Protein AF-A0A9E1IM12-F1 (afdb_monomer)

Foldseek 3Di:
DDQQADWDWDWDKDWDQADPPPDPNDPVRIDIDTDTDGHGQSRDADDDPPLDCDDPDVVVNVVSVCCCVPPVVVVVVVSVVSVHHD

Sequence (86 aa):
MAESQGILDIAARYYRVYTDADTPCDEENFHFVERQLPLPVAQTALVLVDVWATHYIDSWLKRAAAITAEKILPLTPALRAAGLFV

Mean predicted aligned error: 4.86 Å

Secondary structure (DSSP, 8-state):
-PPP--EEEEEEEEEE-S--TTS---GGG-EEEEEEEEEEGGG-B----S--S--S-HHHHHHHHHHIIIIIHHHHHHHHHTT-B-

Solvent-accessible surface area (backbone atoms only — not comparable to full-atom values): 5478 Å² total; per-residue (Å²): 130,85,76,50,88,47,70,49,74,42,84,43,75,49,77,39,91,65,59,57,98,92,43,76,83,47,77,91,68,44,46,78,45,79,45,80,42,80,37,49,28,69,81,40,67,61,80,85,78,89,83,65,98,72,62,98,43,65,75,56,42,56,51,51,51,50,48,38,63,74,57,47,57,66,44,54,60,54,40,45,75,67,56,29,50,111

Structure (mmCIF, N/CA/C/O backbone):
data_AF-A0A9E1IM12-F1
#
_entry.id   AF-A0A9E1IM12-F1
#
loop_
_atom_site.group_PDB
_atom_site.id
_atom_site.type_symbol
_atom_site.label_atom_id
_atom_site.label_alt_id
_atom_site.label_comp_id
_atom_site.label_asym_id
_atom_site.label_entity_id
_atom_site.label_seq_id
_atom_site.pdbx_PDB_ins_code
_atom_site.Cartn_x
_atom_site.Cartn_y
_atom_site.Cartn_z
_atom_site.occupancy
_atom_site.B_iso_or_equiv
_atom_site.auth_seq_id
_atom_site.auth_comp_id
_atom_site.auth_asym_id
_atom_site.auth_atom_id
_atom_site.pdbx_PDB_model_num
ATOM 1 N N . MET A 1 1 ? -20.190 -11.499 17.140 1.00 45.22 1 MET A N 1
ATOM 2 C CA . MET A 1 1 ? -19.492 -10.245 16.784 1.00 45.22 1 MET A CA 1
ATOM 3 C C . MET A 1 1 ? -20.181 -9.718 15.542 1.00 45.22 1 MET A C 1
ATOM 5 O O . MET A 1 1 ? -20.411 -10.522 14.652 1.00 45.22 1 MET A O 1
ATOM 9 N N . ALA A 1 2 ? -20.625 -8.461 15.521 1.00 53.59 2 ALA A N 1
ATOM 10 C CA . ALA A 1 2 ? -21.280 -7.916 14.333 1.00 53.59 2 ALA A CA 1
ATOM 11 C C . ALA A 1 2 ? -20.230 -7.756 13.224 1.00 53.59 2 ALA A C 1
ATOM 13 O O . ALA A 1 2 ? -19.202 -7.120 13.451 1.00 53.59 2 ALA A O 1
ATOM 14 N N . GLU A 1 3 ? -20.454 -8.376 12.068 1.00 57.62 3 GLU A N 1
ATOM 15 C CA . GLU A 1 3 ? -19.597 -8.196 10.896 1.00 57.62 3 GLU A CA 1
ATOM 16 C C . GLU A 1 3 ? -19.683 -6.739 10.428 1.00 57.62 3 GLU A C 1
ATOM 18 O O . GLU A 1 3 ? -20.772 -6.185 10.261 1.00 57.62 3 GLU A O 1
ATOM 23 N N . SER A 1 4 ? -18.526 -6.103 10.246 1.00 62.56 4 SER A N 1
ATOM 24 C CA . SER A 1 4 ? -18.438 -4.779 9.632 1.00 62.56 4 SER A CA 1
ATOM 25 C C . SER A 1 4 ? -18.951 -4.859 8.188 1.00 62.56 4 SER A C 1
ATOM 27 O O . SER A 1 4 ? -18.394 -5.587 7.368 1.00 62.56 4 SER A O 1
ATOM 29 N N . GLN A 1 5 ? -20.024 -4.122 7.878 1.00 73.06 5 GLN A N 1
ATOM 30 C CA . GLN A 1 5 ? -20.686 -4.133 6.561 1.00 73.06 5 GLN A CA 1
ATOM 31 C C . GLN A 1 5 ? -20.138 -3.077 5.580 1.00 73.06 5 GLN A C 1
ATOM 33 O O . GLN A 1 5 ? -20.803 -2.723 4.609 1.00 73.06 5 GLN A O 1
ATOM 38 N N . GLY A 1 6 ? -18.946 -2.530 5.834 1.00 89.31 6 GLY A N 1
ATOM 39 C CA . GLY A 1 6 ? -18.343 -1.514 4.971 1.00 89.31 6 GLY A CA 1
ATOM 40 C C . GLY A 1 6 ? -17.709 -2.096 3.705 1.00 89.31 6 GLY A C 1
ATOM 41 O O . GLY A 1 6 ? -17.155 -3.195 3.729 1.00 89.31 6 GLY A O 1
ATOM 42 N N . ILE A 1 7 ? -17.730 -1.321 2.619 1.00 94.81 7 ILE A N 1
ATOM 43 C CA . ILE A 1 7 ? -16.855 -1.523 1.458 1.00 94.81 7 ILE A CA 1
ATOM 44 C C . ILE A 1 7 ? -15.745 -0.476 1.519 1.00 94.81 7 ILE A C 1
ATOM 46 O O . ILE A 1 7 ? -16.012 0.723 1.592 1.00 94.81 7 ILE A O 1
ATOM 50 N N . LEU A 1 8 ? -14.502 -0.940 1.491 1.00 93.31 8 LEU A N 1
ATOM 51 C CA . LEU A 1 8 ? -13.319 -0.123 1.285 1.00 93.31 8 LEU A CA 1
ATOM 52 C C . LEU A 1 8 ? -13.038 -0.077 -0.215 1.00 93.31 8 LEU A C 1
ATOM 54 O O . LEU A 1 8 ? -12.625 -1.075 -0.797 1.00 93.31 8 LEU A O 1
ATOM 58 N N . ASP A 1 9 ? -13.287 1.070 -0.836 1.00 94.31 9 ASP A N 1
ATOM 59 C CA . ASP A 1 9 ? -13.120 1.242 -2.276 1.00 94.31 9 ASP A CA 1
ATOM 60 C C . ASP A 1 9 ? -11.784 1.936 -2.584 1.00 94.31 9 ASP A C 1
ATOM 62 O O . ASP A 1 9 ? -11.606 3.121 -2.292 1.00 94.31 9 ASP A O 1
ATOM 66 N N . ILE A 1 10 ? -10.810 1.188 -3.115 1.00 93.00 10 ILE A N 1
ATOM 67 C CA . ILE A 1 10 ? -9.428 1.661 -3.316 1.00 93.00 10 ILE A CA 1
ATOM 68 C C . ILE A 1 10 ? -9.054 1.666 -4.795 1.00 93.00 10 ILE A C 1
ATOM 70 O O . ILE A 1 10 ? -9.140 0.646 -5.476 1.00 93.00 10 ILE A O 1
ATOM 74 N N . ALA A 1 11 ? -8.514 2.795 -5.258 1.00 95.81 11 ALA A N 1
ATOM 75 C CA . ALA A 1 11 ? -7.779 2.856 -6.515 1.00 95.81 11 ALA A CA 1
ATOM 76 C C . ALA A 1 11 ? -6.390 2.225 -6.320 1.00 95.81 11 ALA A C 1
ATOM 78 O O . ALA A 1 11 ? -5.511 2.802 -5.677 1.00 95.81 11 ALA A O 1
ATOM 79 N N . ALA A 1 12 ? -6.199 1.021 -6.850 1.00 94.75 12 ALA A N 1
ATOM 80 C CA . ALA A 1 12 ? -4.947 0.286 -6.782 1.00 94.75 12 ALA A CA 1
ATOM 81 C C . ALA A 1 12 ? -4.189 0.384 -8.107 1.00 94.75 12 ALA A C 1
ATOM 83 O O . ALA A 1 12 ? -4.757 0.191 -9.183 1.00 94.75 12 ALA A O 1
ATOM 84 N N . ARG A 1 13 ? -2.877 0.609 -8.014 1.00 96.44 13 ARG A N 1
ATOM 85 C CA . ARG A 1 13 ? -1.945 0.475 -9.133 1.00 96.44 13 ARG A CA 1
ATOM 86 C C . ARG A 1 13 ? -0.894 -0.564 -8.780 1.00 96.44 13 ARG A C 1
ATOM 88 O O . ARG A 1 13 ? -0.213 -0.421 -7.768 1.00 96.44 13 ARG A O 1
ATOM 95 N N . TYR A 1 14 ? -0.742 -1.583 -9.614 1.00 94.38 14 TYR A N 1
ATOM 96 C CA . TYR A 1 14 ? 0.271 -2.621 -9.427 1.00 94.38 14 TYR A CA 1
ATOM 97 C C . TYR A 1 14 ? 0.933 -2.974 -10.754 1.00 94.38 14 TYR A C 1
ATOM 99 O O . TYR A 1 14 ? 0.354 -2.781 -11.824 1.00 94.38 14 TYR A O 1
ATOM 107 N N . TYR A 1 15 ? 2.175 -3.449 -10.685 1.00 96.69 15 TYR A N 1
ATOM 108 C CA . TYR A 1 15 ? 2.870 -3.976 -11.852 1.00 96.69 15 TYR A CA 1
ATOM 109 C C . TYR A 1 15 ? 2.413 -5.416 -12.078 1.00 96.69 15 TYR A C 1
ATOM 111 O O . TYR A 1 15 ? 2.560 -6.267 -11.200 1.00 96.69 15 TYR A O 1
ATOM 119 N N . ARG A 1 16 ? 1.781 -5.669 -13.220 1.00 94.62 16 ARG A N 1
ATOM 120 C CA . ARG A 1 16 ? 1.200 -6.966 -13.556 1.00 94.62 16 ARG A CA 1
ATOM 121 C C . ARG A 1 16 ? 2.268 -7.815 -14.245 1.00 94.62 16 ARG A C 1
ATOM 123 O O . ARG A 1 16 ? 2.711 -7.472 -15.333 1.00 94.62 16 ARG A O 1
ATOM 130 N N . VAL A 1 17 ? 2.647 -8.924 -13.611 1.00 95.88 17 VAL A N 1
ATOM 131 C CA . VAL A 1 17 ? 3.660 -9.888 -14.099 1.00 95.88 17 VAL A CA 1
ATOM 132 C C . VAL A 1 17 ? 3.028 -11.139 -14.727 1.00 95.88 17 VAL A C 1
ATOM 134 O O . VAL A 1 17 ? 3.512 -12.254 -14.576 1.00 95.88 17 VAL A O 1
ATOM 137 N N . TYR A 1 18 ? 1.871 -10.955 -15.357 1.00 94.19 18 TYR A N 1
ATOM 138 C CA . TYR A 1 18 ? 1.116 -11.976 -16.081 1.00 94.19 18 TYR A CA 1
ATOM 139 C C . TYR A 1 18 ? 0.265 -11.290 -17.151 1.00 94.19 18 TYR A C 1
ATOM 141 O O . TYR A 1 18 ? -0.026 -10.098 -17.045 1.00 94.19 18 TYR A O 1
ATOM 149 N N . THR A 1 19 ? -0.168 -12.029 -18.164 1.00 96.00 19 THR A N 1
ATOM 150 C CA . THR A 1 19 ? -0.943 -11.489 -19.288 1.00 96.00 19 THR A CA 1
ATOM 151 C C . THR A 1 19 ? -2.382 -11.997 -19.285 1.00 96.00 19 THR A C 1
ATOM 153 O O . THR A 1 19 ? -2.784 -12.771 -18.409 1.00 96.00 19 THR A O 1
ATOM 156 N N . ASP A 1 20 ? -3.206 -11.462 -20.186 1.00 94.75 20 ASP A N 1
ATOM 157 C CA . ASP A 1 20 ? -4.529 -12.015 -20.477 1.00 94.75 20 ASP A CA 1
ATOM 158 C C . ASP A 1 20 ? -4.392 -13.290 -21.318 1.00 94.75 20 ASP A C 1
ATOM 160 O O . ASP A 1 20 ? -3.346 -13.543 -21.915 1.00 94.75 20 ASP A O 1
ATOM 164 N N . ALA A 1 21 ? -5.433 -14.125 -21.334 1.00 95.94 21 ALA A N 1
ATOM 165 C CA . ALA A 1 21 ? -5.363 -15.470 -21.911 1.00 95.94 21 ALA A CA 1
ATOM 166 C C . ALA A 1 21 ? -5.017 -15.494 -23.413 1.00 95.94 21 ALA A C 1
ATOM 168 O O . ALA A 1 21 ? -4.512 -16.496 -23.912 1.00 95.94 21 ALA A O 1
ATOM 169 N N . ASP A 1 22 ? -5.303 -14.408 -24.127 1.00 97.06 22 ASP A N 1
ATOM 170 C CA . ASP A 1 22 ? -5.058 -14.219 -25.556 1.00 9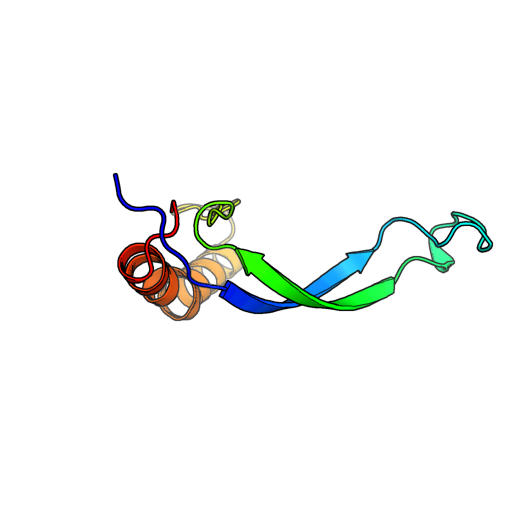7.06 22 ASP A CA 1
ATOM 171 C C . ASP A 1 22 ? -3.720 -13.524 -25.869 1.00 97.06 22 ASP A C 1
ATOM 173 O O . ASP A 1 22 ? -3.380 -13.346 -27.038 1.00 97.06 22 ASP A O 1
ATOM 177 N N . THR A 1 23 ? -2.939 -13.160 -24.847 1.00 96.56 23 THR A N 1
ATOM 178 C CA . THR A 1 23 ? -1.677 -12.424 -24.985 1.00 96.56 23 THR A CA 1
ATOM 179 C C . THR A 1 23 ? -0.490 -13.289 -24.539 1.00 96.56 23 THR A C 1
ATOM 181 O O . THR A 1 23 ? -0.512 -13.800 -23.413 1.00 96.56 23 THR A O 1
ATOM 184 N N . PRO A 1 24 ? 0.574 -13.438 -25.359 1.00 97.38 24 PRO A N 1
ATOM 185 C CA . PRO A 1 24 ? 1.781 -14.169 -24.970 1.00 97.38 24 PRO A CA 1
ATOM 186 C C . PRO A 1 24 ? 2.349 -13.679 -23.633 1.00 97.38 24 PRO A C 1
ATOM 188 O O . PRO A 1 24 ? 2.497 -12.475 -23.415 1.00 97.38 24 PRO A O 1
ATOM 191 N N . CYS A 1 25 ? 2.656 -14.610 -22.729 1.00 96.50 25 CYS A N 1
ATOM 192 C CA . CYS A 1 25 ?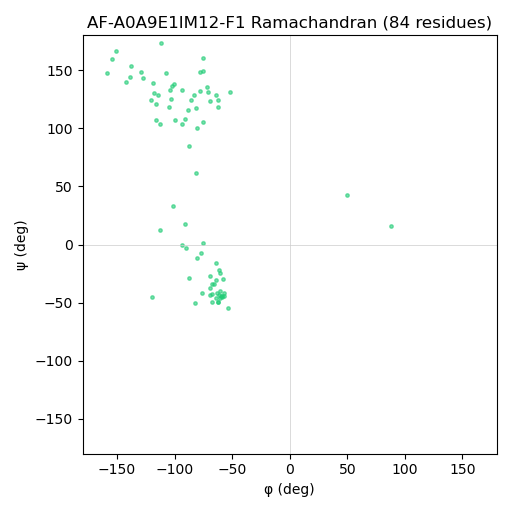 3.161 -14.304 -21.390 1.00 96.50 25 CYS A CA 1
ATOM 193 C C . CYS A 1 25 ? 4.674 -14.022 -21.406 1.00 96.50 25 CYS A C 1
ATOM 195 O O . CYS A 1 25 ? 5.454 -14.729 -20.770 1.00 96.50 25 CYS A O 1
ATOM 197 N N . ASP A 1 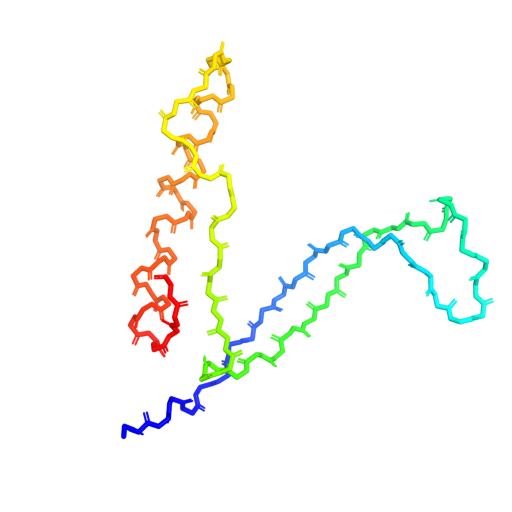26 ? 5.058 -12.976 -22.132 1.00 97.44 26 ASP A N 1
ATOM 198 C CA . ASP A 1 26 ? 6.431 -12.488 -22.268 1.00 97.44 26 ASP A CA 1
ATOM 199 C C . ASP A 1 26 ? 6.615 -11.173 -21.491 1.00 97.44 26 ASP A C 1
ATOM 201 O O . ASP A 1 26 ? 5.684 -10.371 -21.387 1.00 97.44 26 ASP A O 1
ATOM 205 N N . GLU A 1 27 ? 7.814 -10.931 -20.943 1.00 97.00 27 GLU A N 1
ATOM 206 C CA . GLU A 1 27 ? 8.084 -9.781 -20.055 1.00 97.00 27 GLU A CA 1
ATOM 207 C C . GLU A 1 27 ? 7.794 -8.421 -20.704 1.00 97.00 27 GLU A C 1
ATOM 209 O O . GLU 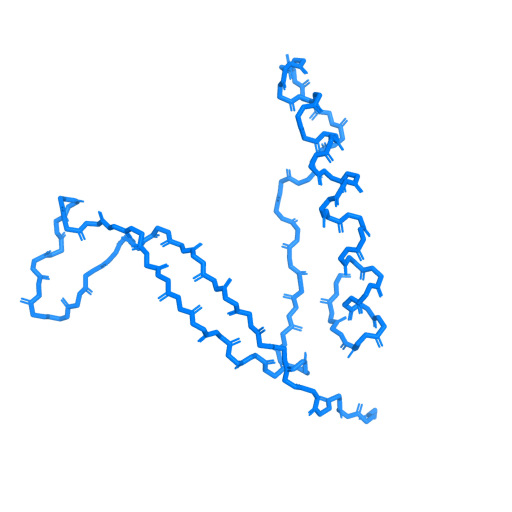A 1 27 ? 7.394 -7.480 -20.020 1.00 97.00 27 GLU A O 1
ATOM 214 N N . GLU A 1 28 ? 7.940 -8.312 -22.026 1.00 97.38 28 GLU A N 1
ATOM 215 C CA . GLU A 1 28 ? 7.617 -7.093 -22.779 1.00 97.38 28 GLU A CA 1
ATOM 216 C C . GLU A 1 28 ? 6.135 -6.694 -22.686 1.00 97.38 28 GLU A C 1
ATOM 218 O O . GLU A 1 28 ? 5.798 -5.521 -22.849 1.00 97.38 28 GLU A O 1
ATOM 223 N N . ASN A 1 29 ? 5.259 -7.649 -22.359 1.00 97.25 29 ASN A N 1
ATOM 224 C CA . ASN A 1 29 ? 3.829 -7.425 -22.178 1.00 97.25 29 ASN A CA 1
ATOM 225 C C . ASN A 1 29 ? 3.468 -7.060 -20.726 1.00 97.25 29 ASN A C 1
ATOM 227 O O . ASN A 1 29 ? 2.305 -6.761 -20.432 1.00 97.25 29 ASN A O 1
ATOM 231 N N . PHE A 1 30 ? 4.432 -7.051 -19.800 1.00 97.62 30 PHE A N 1
ATOM 232 C CA . PHE A 1 30 ? 4.201 -6.661 -18.410 1.00 97.62 30 PHE A CA 1
ATOM 233 C C . PHE A 1 30 ? 4.135 -5.143 -18.271 1.00 97.62 30 PHE A C 1
ATOM 235 O O . PHE A 1 30 ? 4.990 -4.390 -18.738 1.00 97.62 30 PHE A O 1
ATOM 242 N N . HIS A 1 31 ? 3.111 -4.668 -17.574 1.00 96.75 31 HIS A N 1
ATOM 243 C CA . HIS A 1 31 ? 2.847 -3.243 -17.442 1.00 96.75 31 HIS A CA 1
ATOM 244 C C . HIS A 1 31 ? 2.142 -2.929 -16.126 1.00 96.75 31 HIS A C 1
ATOM 246 O O . HIS A 1 31 ? 1.643 -3.803 -15.414 1.00 96.75 31 HIS A O 1
ATOM 252 N N . PHE A 1 32 ? 2.104 -1.642 -15.785 1.00 97.06 3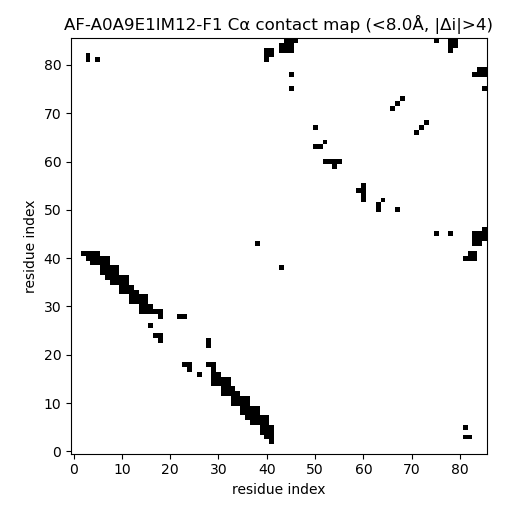2 PHE A N 1
ATOM 253 C CA . PHE A 1 32 ? 1.278 -1.181 -14.680 1.00 97.06 32 PHE A CA 1
ATOM 254 C C . PHE A 1 32 ? -0.191 -1.227 -15.059 1.00 97.06 32 PHE A C 1
ATOM 256 O O . PHE A 1 32 ? -0.578 -0.744 -16.119 1.00 97.06 32 PHE A O 1
ATOM 263 N N . VAL A 1 33 ? -1.005 -1.726 -14.141 1.00 95.25 33 VAL A N 1
ATOM 264 C CA . VAL A 1 33 ? -2.454 -1.742 -14.275 1.00 95.25 33 VAL A CA 1
ATOM 265 C C . VAL A 1 33 ? -3.062 -0.935 -13.142 1.00 95.25 33 VAL A C 1
ATOM 267 O O . VAL A 1 33 ? -2.625 -1.033 -11.995 1.00 95.25 33 VAL A O 1
ATOM 270 N N . GLU A 1 34 ? -4.084 -0.156 -13.479 1.00 96.88 34 GLU A N 1
ATOM 271 C CA . GLU A 1 34 ? -4.934 0.547 -12.524 1.00 96.88 34 GLU A CA 1
ATOM 272 C C . GLU A 1 34 ? -6.280 -0.175 -12.411 1.00 96.88 34 GLU A C 1
ATOM 274 O O . GLU A 1 34 ? -6.883 -0.580 -13.415 1.00 96.88 34 GLU A O 1
ATOM 279 N N . ARG A 1 35 ? -6.735 -0.395 -11.177 1.00 94.81 35 ARG A N 1
ATOM 280 C CA . ARG A 1 35 ? -8.006 -1.055 -10.865 1.00 94.81 35 ARG A CA 1
ATOM 281 C C . ARG A 1 35 ? -8.659 -0.391 -9.669 1.00 94.81 35 ARG A C 1
ATOM 283 O O . ARG A 1 35 ? -7.995 -0.097 -8.681 1.00 94.81 35 ARG A O 1
ATOM 290 N N . GLN A 1 36 ? -9.972 -0.234 -9.750 1.00 97.31 36 GLN A N 1
ATOM 291 C CA . GLN A 1 36 ? -10.792 0.094 -8.598 1.00 97.31 36 GLN A CA 1
ATOM 292 C C . GLN A 1 36 ? -11.158 -1.211 -7.881 1.00 97.31 36 GLN A C 1
ATOM 294 O O . GLN A 1 36 ? -11.670 -2.135 -8.516 1.00 97.31 36 GLN A O 1
ATOM 299 N N . LEU A 1 37 ? -10.838 -1.313 -6.592 1.00 95.00 37 LEU A N 1
ATOM 300 C CA . LEU A 1 37 ? -11.035 -2.513 -5.785 1.00 95.00 37 LEU A CA 1
ATOM 301 C C . LEU A 1 37 ? -12.101 -2.256 -4.710 1.00 95.00 37 LEU A C 1
ATOM 303 O O . LEU A 1 37 ? -11.780 -1.629 -3.699 1.00 95.00 37 LEU A O 1
ATOM 307 N N . PRO A 1 38 ? -13.334 -2.764 -4.886 1.00 95.69 38 PRO A N 1
ATOM 308 C CA . PRO A 1 38 ? -14.348 -2.755 -3.841 1.00 95.69 38 PRO A CA 1
ATOM 309 C C . PRO A 1 38 ? -14.096 -3.922 -2.876 1.00 95.69 38 PRO A C 1
ATOM 311 O O . PRO A 1 38 ? -14.418 -5.073 -3.170 1.00 95.69 38 PRO A O 1
ATOM 314 N N . LEU A 1 39 ? -13.492 -3.634 -1.725 1.00 94.62 39 LEU A N 1
ATOM 315 C CA . LEU A 1 39 ? -13.051 -4.638 -0.759 1.00 94.62 39 LEU A CA 1
ATOM 316 C C . LEU A 1 39 ? -13.990 -4.681 0.458 1.00 94.62 39 LEU A C 1
ATOM 318 O O . LEU A 1 39 ? -14.089 -3.685 1.180 1.00 94.62 39 LEU A O 1
ATOM 322 N N . PRO A 1 40 ? -14.672 -5.804 0.746 1.00 95.00 40 PRO A N 1
ATOM 323 C CA . PRO A 1 40 ? -15.456 -5.935 1.969 1.00 95.00 40 PRO A CA 1
ATOM 324 C C . PRO A 1 40 ? -14.554 -5.839 3.197 1.00 95.00 40 PRO A C 1
ATOM 326 O O . PRO A 1 40 ? -13.605 -6.614 3.339 1.00 95.00 40 PRO A O 1
ATOM 329 N N . VAL A 1 41 ? -14.857 -4.914 4.108 1.00 94.06 41 VAL A N 1
ATOM 330 C CA . VAL A 1 41 ? -14.020 -4.651 5.288 1.00 94.06 41 VAL A CA 1
ATOM 331 C C . VAL A 1 41 ? -13.818 -5.914 6.125 1.00 94.06 41 VAL A C 1
ATOM 333 O O . VAL A 1 41 ? -12.689 -6.231 6.487 1.00 94.06 41 VAL A O 1
ATOM 336 N N . ALA A 1 42 ? -14.882 -6.685 6.363 1.00 93.19 42 ALA A N 1
ATOM 337 C CA . ALA A 1 42 ? -14.818 -7.926 7.140 1.00 93.19 42 ALA A CA 1
ATOM 338 C C . ALA A 1 42 ? -13.948 -9.033 6.507 1.00 93.19 42 ALA A C 1
ATOM 340 O O . ALA A 1 42 ? -13.584 -9.985 7.193 1.00 93.19 42 ALA A O 1
ATOM 341 N N . GLN A 1 43 ? -13.615 -8.925 5.218 1.00 94.50 43 GLN A N 1
ATOM 342 C CA . GLN A 1 43 ? -12.803 -9.897 4.476 1.00 94.50 43 GLN A CA 1
ATOM 343 C C . GLN A 1 43 ? -11.438 -9.328 4.067 1.00 94.50 43 GLN A C 1
ATOM 345 O O . GLN A 1 43 ? -10.740 -9.922 3.247 1.00 94.50 43 GLN A O 1
ATOM 350 N N . THR A 1 44 ? -11.058 -8.176 4.624 1.00 94.38 44 THR A N 1
ATOM 351 C CA . THR A 1 44 ? -9.864 -7.434 4.217 1.00 94.38 44 THR A CA 1
ATOM 352 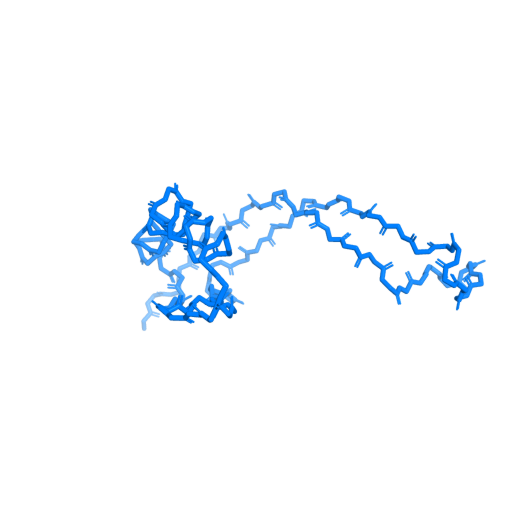C C . THR A 1 44 ? -8.978 -7.117 5.416 1.00 94.38 44 THR A C 1
ATOM 354 O O . THR A 1 44 ? -9.453 -6.789 6.503 1.00 94.38 44 THR A O 1
AT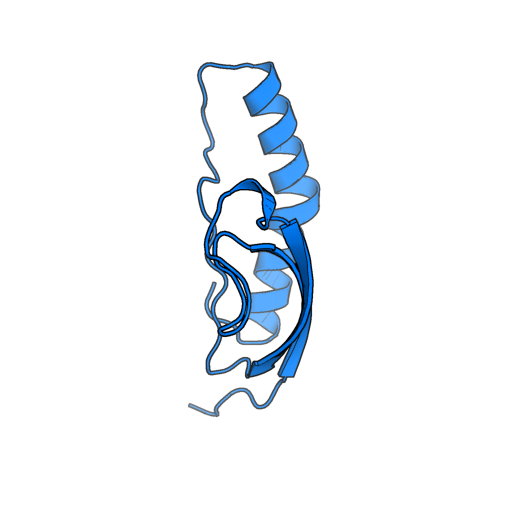OM 357 N N . ALA A 1 45 ? -7.667 -7.177 5.193 1.00 94.94 45 ALA A N 1
ATOM 358 C CA . ALA A 1 45 ? -6.647 -6.813 6.164 1.00 94.94 45 ALA A CA 1
ATOM 359 C C . ALA A 1 45 ? -5.630 -5.843 5.552 1.00 94.94 45 ALA A C 1
ATOM 361 O O . ALA A 1 45 ? -5.318 -5.933 4.363 1.00 94.94 45 ALA A O 1
ATOM 362 N N . LEU A 1 46 ? -5.073 -4.956 6.377 1.00 94.31 46 LEU A N 1
ATOM 363 C CA . LEU A 1 46 ? -3.847 -4.239 6.046 1.00 94.31 46 LEU A CA 1
ATOM 364 C C . LEU A 1 46 ? -2.648 -5.124 6.386 1.00 94.31 46 LEU A C 1
ATOM 366 O O . LEU A 1 46 ? -2.515 -5.586 7.513 1.00 94.31 46 LEU A O 1
ATOM 370 N N . VAL A 1 47 ? -1.740 -5.301 5.429 1.00 95.44 47 VAL A N 1
ATOM 371 C CA . VAL A 1 47 ? -0.451 -5.961 5.656 1.00 95.44 47 VAL A CA 1
ATOM 372 C C . VAL A 1 47 ? 0.657 -4.944 5.417 1.00 95.44 47 VAL A C 1
ATOM 374 O O . VAL A 1 47 ? 0.769 -4.379 4.330 1.00 95.44 47 VAL A O 1
ATOM 377 N N . LEU A 1 48 ? 1.479 -4.707 6.439 1.00 94.75 48 LEU A N 1
ATOM 378 C CA . LEU A 1 48 ? 2.645 -3.834 6.351 1.00 94.75 48 LEU A CA 1
ATOM 379 C C . LEU A 1 48 ? 3.878 -4.673 6.019 1.00 94.75 48 LEU A C 1
ATOM 381 O O . LEU A 1 48 ? 4.413 -5.371 6.877 1.00 94.75 48 LEU A O 1
ATOM 385 N N . VAL A 1 49 ? 4.316 -4.604 4.765 1.00 93.56 49 VAL A N 1
ATOM 386 C CA . VAL A 1 49 ? 5.517 -5.299 4.292 1.00 93.56 49 VAL A CA 1
ATOM 387 C C . VAL A 1 49 ? 6.705 -4.357 4.383 1.00 93.56 49 VAL A C 1
ATOM 389 O O . VAL A 1 49 ? 6.623 -3.200 3.979 1.00 93.56 49 VAL A O 1
ATOM 392 N N . ASP A 1 50 ? 7.803 -4.860 4.927 1.00 92.38 50 ASP A N 1
ATOM 393 C CA . ASP A 1 50 ? 9.083 -4.170 4.995 1.00 92.38 50 ASP A CA 1
ATOM 394 C C . ASP A 1 50 ? 9.057 -2.734 5.547 1.00 92.38 50 ASP A C 1
ATOM 396 O O . ASP A 1 50 ? 9.824 -1.859 5.141 1.00 92.38 50 ASP A O 1
ATOM 400 N N . VAL A 1 51 ? 8.290 -2.528 6.620 1.00 92.75 51 VAL A N 1
ATOM 401 C CA . VAL A 1 51 ? 8.375 -1.321 7.457 1.00 92.75 51 VAL A CA 1
ATOM 402 C C . VAL A 1 51 ? 9.431 -1.512 8.554 1.00 92.75 51 VAL A C 1
ATOM 404 O O . VAL A 1 51 ? 9.126 -1.934 9.668 1.00 92.75 51 VAL A O 1
ATOM 407 N N . TRP A 1 52 ? 10.698 -1.241 8.224 1.00 93.25 52 TRP A N 1
ATOM 408 C CA . TRP A 1 52 ? 11.844 -1.494 9.109 1.00 93.25 52 TRP A CA 1
ATOM 409 C C . TRP A 1 52 ? 12.284 -0.198 9.793 1.00 93.25 52 TRP A C 1
ATOM 411 O O . TRP A 1 52 ? 12.386 0.853 9.160 1.00 93.25 52 TRP A O 1
ATOM 421 N N . ALA A 1 53 ? 12.605 -0.278 11.085 1.00 90.38 53 ALA A N 1
ATOM 422 C CA . ALA A 1 53 ? 13.130 0.857 11.849 1.00 90.38 53 ALA A CA 1
ATOM 423 C C . ALA A 1 53 ? 14.635 1.098 11.623 1.00 90.38 53 ALA A C 1
ATOM 425 O O . ALA A 1 53 ? 15.166 2.125 12.046 1.00 90.38 53 ALA A O 1
ATOM 426 N N . THR A 1 54 ? 15.334 0.157 10.983 1.00 92.81 54 THR A N 1
ATOM 427 C CA . THR A 1 54 ? 16.778 0.212 10.747 1.00 92.81 54 THR A CA 1
ATOM 428 C C . THR A 1 54 ? 17.119 -0.269 9.341 1.00 92.81 54 THR A C 1
ATOM 430 O O . THR A 1 54 ? 16.499 -1.187 8.809 1.00 92.81 54 THR A O 1
ATOM 433 N N . HIS A 1 55 ? 18.123 0.362 8.735 1.00 95.75 55 HIS A N 1
ATOM 434 C CA . HIS A 1 55 ? 18.716 -0.061 7.470 1.00 95.75 55 HIS A CA 1
ATOM 435 C C . HIS A 1 55 ? 20.118 0.537 7.359 1.00 95.75 55 HIS A C 1
ATOM 437 O O . HIS A 1 55 ? 20.350 1.653 7.816 1.00 95.75 55 HIS A O 1
ATOM 443 N N . TYR A 1 56 ? 21.045 -0.163 6.710 1.00 95.31 56 TYR A N 1
ATOM 444 C CA . TYR A 1 56 ? 22.437 0.283 6.551 1.00 95.31 56 TYR A CA 1
ATOM 445 C C . TYR A 1 56 ? 22.624 1.409 5.512 1.00 95.31 56 TYR A C 1
ATOM 447 O O . TYR A 1 56 ? 23.746 1.822 5.244 1.00 95.31 56 TYR A O 1
ATOM 455 N N . ILE A 1 57 ? 21.540 1.882 4.888 1.00 97.50 57 ILE A N 1
ATOM 456 C CA . ILE A 1 57 ? 21.573 2.912 3.841 1.00 97.50 57 ILE A CA 1
ATOM 457 C C . ILE A 1 57 ? 20.834 4.134 4.379 1.00 97.50 57 ILE A C 1
ATOM 459 O O . ILE A 1 57 ? 19.605 4.132 4.445 1.00 97.50 57 ILE A O 1
ATOM 463 N N . ASP A 1 58 ? 21.563 5.196 4.713 1.00 97.38 58 ASP A N 1
ATOM 464 C CA . ASP A 1 58 ? 20.987 6.392 5.346 1.00 97.38 58 ASP A CA 1
ATOM 465 C C . ASP A 1 58 ? 19.921 7.076 4.483 1.00 97.38 58 ASP A C 1
ATOM 467 O O . ASP A 1 58 ? 18.876 7.507 4.974 1.00 97.38 58 ASP A O 1
ATOM 471 N N . SER A 1 59 ? 20.153 7.159 3.169 1.00 97.19 59 SER A N 1
ATOM 472 C CA . SER A 1 59 ? 19.199 7.769 2.235 1.00 97.19 59 SER A CA 1
ATOM 473 C C . SER A 1 59 ? 17.900 6.968 2.130 1.00 97.19 59 SER A C 1
ATOM 475 O O . SER A 1 59 ? 16.822 7.553 1.993 1.00 97.19 59 SER A O 1
ATOM 477 N N . TRP A 1 60 ? 17.987 5.640 2.242 1.00 96.19 60 TRP A N 1
ATOM 478 C CA . TRP A 1 60 ? 16.823 4.772 2.350 1.00 96.19 60 TRP A CA 1
ATOM 479 C C . TRP A 1 60 ? 16.109 5.019 3.678 1.00 96.19 60 TRP A C 1
ATOM 481 O O . TRP A 1 60 ? 14.913 5.292 3.658 1.00 96.19 60 TRP A O 1
ATOM 491 N N . LEU A 1 61 ? 16.838 5.019 4.802 1.00 96.19 61 LEU A N 1
ATOM 492 C CA . LEU A 1 61 ? 16.267 5.176 6.144 1.00 96.19 61 LEU A CA 1
ATOM 493 C C . LEU A 1 61 ? 15.517 6.503 6.282 1.00 96.19 61 LEU A C 1
ATOM 495 O O . LEU A 1 61 ? 14.379 6.528 6.746 1.00 96.19 61 LEU A O 1
ATOM 499 N N . LYS A 1 62 ? 16.106 7.599 5.789 1.00 96.19 62 LYS A N 1
ATOM 500 C CA . LYS A 1 62 ? 15.468 8.920 5.767 1.00 96.19 62 LYS A CA 1
ATOM 501 C C . LYS A 1 62 ? 14.159 8.913 4.973 1.00 96.19 62 LYS A C 1
ATOM 503 O O . LYS A 1 62 ? 13.161 9.469 5.428 1.00 96.19 62 LYS A O 1
ATOM 508 N N . ARG A 1 63 ? 14.150 8.289 3.789 1.00 96.31 63 ARG A N 1
ATOM 509 C CA . ARG A 1 63 ? 12.951 8.200 2.942 1.00 96.31 63 ARG A CA 1
ATOM 510 C C . ARG A 1 63 ? 11.889 7.289 3.561 1.00 96.31 63 ARG A C 1
ATOM 512 O O . ARG A 1 63 ? 10.719 7.657 3.564 1.00 96.31 63 ARG A O 1
ATOM 519 N N . ALA A 1 64 ? 12.286 6.140 4.101 1.00 96.44 64 ALA A N 1
ATOM 520 C CA . ALA A 1 64 ? 11.390 5.198 4.761 1.00 96.44 64 ALA A CA 1
ATOM 521 C C . ALA A 1 64 ? 10.736 5.819 6.003 1.00 96.44 64 ALA A C 1
ATOM 523 O O . ALA A 1 64 ? 9.527 5.683 6.185 1.00 96.44 64 ALA A O 1
ATOM 524 N N . ALA A 1 65 ? 11.496 6.571 6.807 1.00 95.75 65 ALA A N 1
ATOM 525 C CA . ALA A 1 65 ? 10.970 7.300 7.957 1.00 95.75 65 ALA A CA 1
ATOM 526 C C . ALA A 1 65 ? 9.907 8.333 7.546 1.00 95.75 65 ALA A C 1
ATOM 528 O O . ALA A 1 65 ? 8.828 8.363 8.137 1.00 95.75 65 ALA A O 1
ATOM 529 N N . ALA A 1 66 ? 10.172 9.121 6.496 1.00 96.81 66 ALA A N 1
ATOM 530 C CA . ALA A 1 66 ? 9.208 10.090 5.971 1.00 96.81 66 ALA A CA 1
ATOM 531 C C . ALA A 1 66 ? 7.928 9.407 5.458 1.00 96.81 66 ALA A C 1
ATOM 533 O O . ALA A 1 66 ? 6.829 9.763 5.873 1.00 96.81 66 ALA A O 1
ATOM 534 N N . ILE A 1 67 ? 8.058 8.361 4.632 1.00 96.31 67 ILE A N 1
ATOM 535 C CA . ILE A 1 67 ? 6.910 7.586 4.128 1.00 96.31 67 ILE A CA 1
ATOM 536 C C . ILE A 1 67 ? 6.101 6.990 5.286 1.00 96.31 67 ILE A C 1
ATOM 538 O O . ILE A 1 67 ? 4.871 7.063 5.290 1.00 96.31 67 ILE A O 1
ATOM 542 N N . THR A 1 68 ? 6.778 6.426 6.285 1.00 96.31 68 THR A N 1
ATOM 543 C CA . THR A 1 68 ? 6.117 5.809 7.437 1.00 96.31 68 THR A CA 1
ATOM 544 C C . THR A 1 68 ? 5.313 6.841 8.219 1.00 96.31 68 THR A C 1
ATOM 546 O O . THR A 1 68 ? 4.135 6.614 8.478 1.00 96.31 68 THR A O 1
ATOM 549 N N . ALA A 1 69 ? 5.909 7.988 8.547 1.00 95.94 69 ALA A N 1
ATOM 550 C CA . ALA A 1 69 ? 5.242 9.035 9.313 1.00 95.94 69 ALA A CA 1
ATOM 551 C C . ALA A 1 69 ? 4.088 9.694 8.540 1.00 95.94 69 ALA A C 1
ATOM 553 O O . ALA A 1 69 ? 3.023 9.933 9.104 1.00 95.94 69 ALA A O 1
ATOM 554 N N . GLU A 1 70 ? 4.283 9.977 7.252 1.00 97.38 70 GLU A N 1
ATOM 555 C CA . GLU A 1 70 ? 3.337 10.771 6.462 1.00 97.38 70 GLU A CA 1
ATOM 556 C C . GLU A 1 70 ? 2.220 9.942 5.825 1.00 97.38 70 GLU A C 1
ATOM 558 O O . GLU A 1 70 ? 1.146 10.478 5.551 1.00 97.38 70 GLU A O 1
ATOM 563 N N . LYS A 1 71 ? 2.470 8.661 5.524 1.00 94.19 71 LYS A N 1
ATOM 564 C CA . LYS A 1 71 ? 1.557 7.824 4.725 1.00 94.19 71 LYS A CA 1
ATOM 565 C C . LYS A 1 71 ? 1.048 6.605 5.482 1.00 94.19 71 LYS A C 1
ATOM 567 O O . LYS A 1 71 ? -0.147 6.333 5.434 1.00 94.19 71 LYS A O 1
ATOM 572 N N . ILE A 1 72 ? 1.926 5.881 6.178 1.00 95.00 72 ILE A N 1
ATOM 573 C CA . ILE A 1 72 ? 1.558 4.616 6.838 1.00 95.00 72 ILE A CA 1
ATOM 574 C C . ILE A 1 72 ? 0.89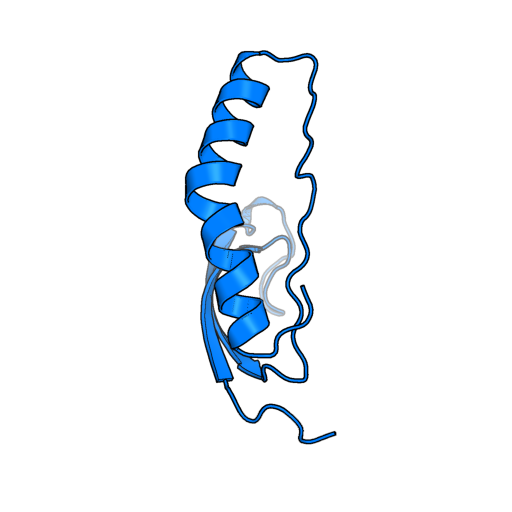5 4.881 8.191 1.00 95.00 72 ILE A C 1
ATOM 576 O O . ILE A 1 72 ? -0.192 4.373 8.460 1.00 95.00 72 ILE A O 1
ATOM 580 N N . LEU A 1 73 ? 1.518 5.707 9.035 1.00 95.00 73 LEU A N 1
ATOM 581 C CA . LEU A 1 73 ? 1.047 5.981 10.391 1.00 95.00 73 LEU A CA 1
ATOM 582 C C . LEU A 1 73 ? -0.392 6.527 10.438 1.00 95.00 73 LEU A C 1
ATOM 584 O O . LEU A 1 73 ? -1.139 6.056 11.292 1.00 95.00 73 LEU A O 1
ATOM 588 N N . PRO A 1 74 ? -0.832 7.450 9.557 1.00 95.25 74 PRO A N 1
ATOM 589 C CA . PRO A 1 74 ? -2.217 7.929 9.569 1.00 95.25 74 PRO A CA 1
ATOM 590 C C . PRO A 1 74 ? -3.236 6.868 9.129 1.00 95.25 74 PRO A C 1
ATOM 592 O O . PRO A 1 74 ? -4.395 6.915 9.537 1.00 95.25 74 PRO A O 1
ATOM 595 N N . LEU A 1 75 ? -2.812 5.905 8.306 1.00 92.88 75 LEU A N 1
ATOM 596 C CA . LEU A 1 75 ? -3.682 4.894 7.708 1.00 92.88 75 LEU A CA 1
ATOM 597 C C . LEU A 1 75 ? -4.073 3.807 8.722 1.00 92.88 75 LEU A C 1
ATOM 599 O O . LEU A 1 75 ? -5.239 3.429 8.806 1.00 92.88 75 LEU A O 1
ATOM 603 N N . THR A 1 76 ? -3.128 3.361 9.551 1.00 94.12 76 THR A N 1
ATOM 604 C CA . THR A 1 76 ? -3.340 2.319 10.569 1.00 94.12 76 THR A CA 1
ATOM 605 C C . THR A 1 76 ? -4.514 2.606 11.527 1.00 94.12 76 THR A C 1
ATOM 607 O O . THR A 1 76 ? -5.401 1.756 11.636 1.00 94.12 76 THR A O 1
ATOM 610 N N . PRO A 1 77 ? -4.590 3.757 12.233 1.00 94.62 77 PRO A N 1
ATOM 611 C CA . PRO A 1 77 ? -5.707 4.039 13.134 1.00 94.62 77 PRO A CA 1
ATOM 612 C C . PRO A 1 77 ? -7.027 4.238 12.381 1.00 94.62 77 PRO A C 1
ATOM 614 O O . PRO A 1 77 ? -8.065 3.818 12.887 1.00 94.62 77 PRO A O 1
ATOM 617 N N . ALA A 1 78 ? -6.999 4.818 11.176 1.00 92.12 78 ALA A N 1
ATOM 618 C CA . ALA A 1 78 ? -8.198 5.009 10.363 1.00 92.12 78 ALA A CA 1
ATOM 619 C C . ALA A 1 78 ? -8.821 3.666 9.947 1.00 92.12 78 ALA A C 1
ATOM 621 O O . ALA A 1 78 ? -10.023 3.463 10.112 1.00 92.12 78 ALA A O 1
ATOM 622 N N . LEU A 1 79 ? -8.003 2.715 9.483 1.00 92.94 79 LEU A N 1
ATOM 623 C CA . LEU A 1 79 ? -8.476 1.385 9.095 1.00 92.94 79 LEU A CA 1
ATOM 624 C C . LEU A 1 79 ? -8.931 0.553 10.301 1.00 92.94 79 LEU A C 1
ATOM 626 O O . LEU A 1 79 ? -9.959 -0.118 10.220 1.00 92.94 79 LEU A O 1
ATOM 630 N N . ARG A 1 80 ? -8.243 0.658 11.447 1.00 93.62 80 ARG A N 1
ATOM 631 C CA . ARG A 1 80 ? -8.701 0.029 12.699 1.00 93.62 80 ARG A CA 1
ATOM 632 C C . ARG A 1 80 ? -10.054 0.570 13.150 1.00 93.62 80 ARG A C 1
ATOM 634 O O . ARG A 1 80 ? -10.924 -0.212 13.516 1.00 93.62 80 ARG A O 1
ATOM 641 N N . ALA A 1 81 ? -10.258 1.887 13.086 1.00 92.56 81 ALA A N 1
ATOM 642 C CA . ALA A 1 81 ? -11.541 2.507 13.418 1.00 92.56 81 ALA A CA 1
ATOM 643 C C . ALA A 1 81 ? -12.670 2.075 12.463 1.00 92.56 81 ALA A C 1
ATOM 645 O O . ALA A 1 81 ? -13.818 1.971 12.885 1.00 92.56 81 ALA A O 1
ATOM 646 N N . ALA A 1 82 ? -12.343 1.773 11.203 1.00 90.69 82 ALA A N 1
ATOM 647 C CA . ALA A 1 82 ? -13.277 1.215 10.225 1.00 90.69 82 ALA A CA 1
ATOM 648 C C . ALA A 1 82 ? -13.559 -0.291 10.420 1.00 90.69 82 ALA A C 1
ATOM 650 O O . ALA A 1 82 ? -14.442 -0.841 9.762 1.00 90.69 82 ALA A O 1
ATOM 651 N N . GLY A 1 83 ? -12.839 -0.965 11.323 1.00 91.94 83 GLY A N 1
ATOM 652 C CA . GLY A 1 83 ? -13.017 -2.385 11.623 1.00 91.94 83 GLY A CA 1
ATOM 653 C C . GLY A 1 83 ? -12.199 -3.337 10.748 1.00 91.94 83 GLY A C 1
ATOM 654 O O . GLY A 1 83 ? -12.507 -4.527 10.731 1.00 91.94 83 GLY A O 1
ATOM 655 N N . LEU A 1 84 ? -11.176 -2.850 10.034 1.00 93.12 84 LEU A N 1
ATOM 656 C CA . LEU A 1 84 ? -10.220 -3.727 9.352 1.00 93.12 84 LEU A CA 1
ATOM 657 C C . LEU A 1 84 ? -9.248 -4.363 10.348 1.00 93.12 84 LEU A C 1
ATOM 659 O O . LEU A 1 84 ? -8.837 -3.745 11.335 1.00 93.12 84 LEU A O 1
ATOM 663 N N . PHE A 1 85 ? -8.804 -5.575 10.017 1.00 92.5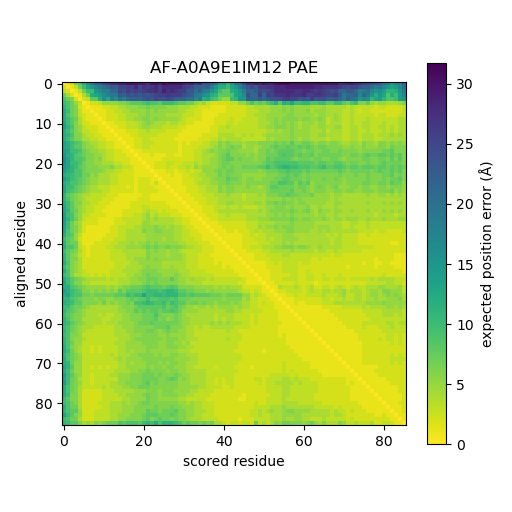0 85 PHE A N 1
ATOM 664 C CA . PHE A 1 85 ? -7.629 -6.167 10.645 1.00 92.50 85 PHE A CA 1
ATOM 665 C C . PHE A 1 85 ? -6.365 -5.439 10.164 1.00 92.50 85 PHE A C 1
ATOM 667 O O . PHE A 1 85 ? -6.203 -5.212 8.964 1.00 92.50 85 PHE A O 1
ATOM 674 N N . VAL A 1 86 ? -5.497 -5.043 11.099 1.00 87.50 86 VAL A N 1
ATOM 675 C CA . VAL A 1 86 ? -4.276 -4.261 10.834 1.00 87.50 86 VAL A CA 1
ATOM 676 C C . VAL A 1 86 ? -3.127 -4.689 11.729 1.00 87.50 86 VAL A C 1
ATOM 678 O O . VAL A 1 86 ? -3.250 -4.464 12.963 1.00 87.50 86 VAL A O 1
#

Radius of gyration: 17.27 Å; Cα contacts (8 Å, |Δi|>4): 98; chains: 1; bounding box: 44×26×42 Å

pLDDT: mean 92.8, std 9.04, range [45.22, 97.62]

Nearest PDB structures (foldseek):
  8gan-assembly1_M  TM=4.171E-01  e=4.753E+00  Neisseria lactamica